Protein AF-A0A9Q8SNY8-F1 (afdb_monomer_lite)

Foldseek 3Di:
DEDDPVNVVVQPAEEEQDDQDLVSSLVVLQVCLVVVHQAYEYEHHAVDQDDLVRVLVSLQSSCVSNVHAYAYDDDCVRRVDDDDPVSVVVSVVRHYHYDDDDDDCCVQVVPLRVQLCCCVPPVVPVPSNVVSCVLVVVLVVQVVQDFDPDDDPPDDTHDDDPPVVNVVSCVVSVNDD

Structure (mmCIF, N/CA/C/O backbone):
data_AF-A0A9Q8SNY8-F1
#
_entry.id   AF-A0A9Q8SNY8-F1
#
loop_
_atom_site.group_PDB
_atom_site.id
_atom_site.type_symbol
_atom_site.label_atom_id
_atom_site.label_alt_id
_atom_site.label_comp_id
_atom_site.label_asym_id
_atom_site.label_entity_id
_ato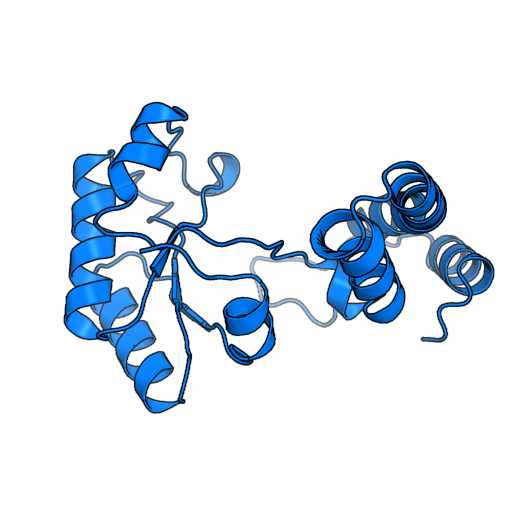m_site.label_seq_id
_atom_site.pdbx_PDB_ins_code
_atom_site.Cartn_x
_atom_site.Cartn_y
_atom_site.Cartn_z
_atom_site.occupancy
_atom_site.B_iso_or_equiv
_atom_site.auth_seq_id
_atom_site.auth_comp_id
_atom_site.auth_asym_id
_atom_site.auth_atom_id
_atom_site.pdbx_PDB_model_num
ATOM 1 N N . MET A 1 1 ? -8.733 -8.774 10.786 1.00 48.75 1 MET A N 1
ATOM 2 C CA . MET A 1 1 ? -9.474 -9.426 9.670 1.00 48.75 1 MET A CA 1
ATOM 3 C C . MET A 1 1 ? -8.522 -9.587 8.483 1.00 48.75 1 MET A C 1
ATOM 5 O O . MET A 1 1 ? -7.772 -8.652 8.219 1.00 48.75 1 MET A O 1
ATOM 9 N N . ALA A 1 2 ? -8.464 -10.754 7.830 1.00 55.25 2 ALA A N 1
ATOM 10 C C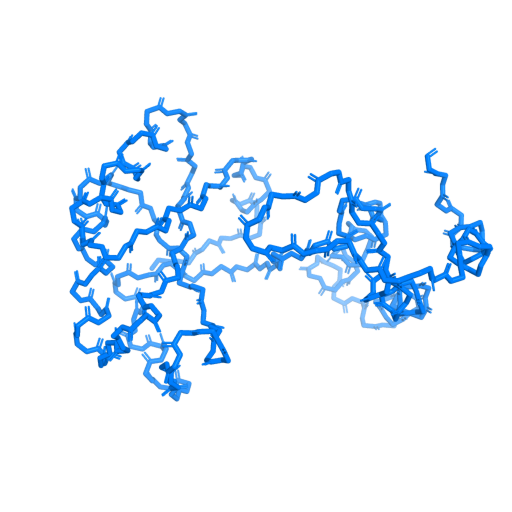A . ALA A 1 2 ? -7.523 -11.023 6.732 1.00 55.25 2 ALA A CA 1
ATOM 11 C C . ALA A 1 2 ? -8.284 -11.411 5.461 1.00 55.25 2 ALA A C 1
ATOM 13 O O . ALA A 1 2 ? -9.109 -12.317 5.511 1.00 55.25 2 ALA A O 1
ATOM 14 N N . TRP A 1 3 ? -7.993 -10.746 4.342 1.00 55.62 3 TRP A N 1
ATOM 15 C CA . TRP A 1 3 ? -8.599 -11.081 3.052 1.00 55.62 3 TRP A CA 1
ATOM 16 C C . TRP A 1 3 ? -7.950 -12.315 2.420 1.00 55.62 3 TRP A C 1
ATOM 18 O O . TRP A 1 3 ? -6.724 -12.492 2.432 1.00 55.62 3 TRP A O 1
ATOM 28 N N . SER A 1 4 ? -8.785 -13.172 1.848 1.00 55.25 4 SER A N 1
ATOM 29 C CA . SER A 1 4 ? -8.395 -14.259 0.962 1.00 55.25 4 SER A CA 1
ATOM 30 C C . SER A 1 4 ? -7.934 -13.718 -0.403 1.00 55.25 4 SER A C 1
ATOM 32 O O . SER A 1 4 ? -8.283 -12.600 -0.789 1.00 55.25 4 SER A O 1
ATOM 34 N N . PRO A 1 5 ? -7.148 -14.495 -1.171 1.00 50.59 5 PRO A N 1
ATOM 35 C CA . PRO A 1 5 ? -6.742 -14.102 -2.523 1.00 50.59 5 PRO A CA 1
ATOM 36 C C . PRO A 1 5 ? -7.918 -13.811 -3.473 1.00 50.59 5 PRO A C 1
ATOM 38 O O . PRO A 1 5 ? -7.786 -12.960 -4.347 1.00 50.59 5 PRO A O 1
ATOM 41 N N . ALA A 1 6 ? -9.065 -14.475 -3.286 1.00 48.22 6 ALA A N 1
ATOM 42 C CA . ALA A 1 6 ? -10.271 -14.253 -4.086 1.00 48.22 6 ALA A CA 1
ATOM 43 C C . ALA A 1 6 ? -10.940 -12.905 -3.757 1.00 48.22 6 ALA A C 1
ATOM 45 O O . ALA A 1 6 ? -11.230 -12.126 -4.659 1.00 48.22 6 ALA A O 1
ATOM 46 N N . GLU A 1 7 ? -11.068 -12.569 -2.469 1.00 51.91 7 GLU A N 1
ATOM 47 C CA . GLU A 1 7 ? -11.623 -11.280 -2.017 1.00 51.91 7 GLU A CA 1
ATOM 48 C C . GLU A 1 7 ? -10.762 -10.089 -2.475 1.00 51.91 7 GLU A C 1
ATOM 50 O O . GLU A 1 7 ? -11.271 -9.012 -2.783 1.00 51.91 7 GLU A O 1
ATOM 55 N N . VAL A 1 8 ? -9.444 -10.286 -2.589 1.00 53.38 8 VAL A N 1
ATOM 56 C CA . VAL A 1 8 ? -8.524 -9.275 -3.130 1.00 53.38 8 VAL A CA 1
ATOM 57 C C . VAL A 1 8 ? -8.816 -8.973 -4.603 1.00 53.38 8 VAL A C 1
ATOM 59 O O . VAL A 1 8 ? -8.735 -7.804 -4.983 1.00 53.38 8 VAL A O 1
ATOM 62 N N . LEU A 1 9 ? -9.170 -9.984 -5.403 1.00 42.91 9 LEU A N 1
ATOM 63 C CA . LEU A 1 9 ? -9.466 -9.850 -6.836 1.00 42.91 9 LEU A CA 1
ATOM 64 C C . LEU A 1 9 ? -10.844 -9.225 -7.104 1.00 42.91 9 LEU A C 1
ATOM 66 O O . LEU A 1 9 ? -10.992 -8.496 -8.081 1.00 42.91 9 LEU A O 1
ATOM 70 N N . GLU A 1 10 ? -11.826 -9.463 -6.232 1.00 38.81 10 GLU A N 1
ATOM 71 C CA . GLU A 1 10 ? -13.174 -8.878 -6.343 1.00 38.81 10 GLU A CA 1
ATOM 72 C C . GLU A 1 10 ? -13.241 -7.423 -5.833 1.00 38.81 10 GLU A C 1
ATOM 74 O O . GLU A 1 10 ? -14.083 -6.639 -6.273 1.00 38.81 10 GLU A O 1
ATOM 79 N N . SER A 1 11 ? -12.312 -7.015 -4.956 1.00 47.47 11 SER A N 1
ATOM 80 C CA . SER A 1 11 ? -12.212 -5.646 -4.422 1.00 47.47 11 SER A CA 1
ATOM 81 C C . SER A 1 11 ? -11.596 -4.654 -5.432 1.00 47.47 11 SER A C 1
ATOM 83 O O . SER A 1 11 ? -10.406 -4.341 -5.393 1.00 47.47 11 SER A O 1
ATOM 85 N N . SER A 1 12 ? -12.402 -4.144 -6.364 1.00 43.09 12 SER A N 1
ATOM 86 C CA . SER A 1 12 ? -11.912 -3.359 -7.513 1.00 43.09 12 SER A CA 1
ATOM 87 C C . SER A 1 12 ? -11.502 -1.911 -7.203 1.00 43.09 12 SER A C 1
ATOM 89 O O . SER A 1 12 ? -10.689 -1.347 -7.938 1.00 43.09 12 SER A O 1
ATOM 91 N N . LEU A 1 13 ? -12.004 -1.301 -6.119 1.00 47.66 13 LEU A N 1
ATOM 92 C CA . LEU A 1 13 ? -11.729 0.103 -5.790 1.00 47.66 13 LEU A CA 1
ATOM 93 C C . LEU A 1 13 ? -11.157 0.274 -4.376 1.00 47.66 13 LEU A C 1
ATOM 95 O O . LEU A 1 13 ? -11.805 -0.037 -3.376 1.00 47.66 13 LEU A O 1
ATOM 99 N N . ARG A 1 14 ? -9.942 0.829 -4.302 1.00 53.94 14 ARG A N 1
ATOM 100 C CA . ARG A 1 14 ? -9.280 1.261 -3.061 1.00 53.94 14 ARG A CA 1
ATOM 101 C C . ARG A 1 14 ? -8.900 2.728 -3.192 1.00 53.94 14 ARG A C 1
ATOM 103 O O . ARG A 1 14 ? -8.219 3.101 -4.147 1.00 53.94 14 ARG A O 1
ATOM 110 N N . SER A 1 15 ? -9.332 3.552 -2.243 1.00 48.00 15 SER A N 1
ATOM 111 C CA . SER A 1 15 ? -9.055 4.993 -2.252 1.00 48.00 15 SER A CA 1
ATOM 112 C C . SER A 1 15 ? -7.948 5.352 -1.263 1.00 48.00 15 SER A C 1
ATOM 114 O O . SER A 1 15 ? -7.832 4.732 -0.205 1.00 48.00 15 SER A O 1
ATOM 116 N N . ARG A 1 16 ? -7.129 6.358 -1.590 1.00 49.22 16 ARG A N 1
ATOM 117 C CA . ARG A 1 16 ? -6.179 6.953 -0.638 1.00 49.22 16 ARG A CA 1
ATOM 118 C C . ARG A 1 16 ? -6.843 8.126 0.064 1.00 49.22 16 ARG A C 1
ATOM 120 O O . ARG A 1 16 ? -7.232 9.087 -0.593 1.00 49.22 16 ARG A O 1
ATOM 127 N N . THR A 1 17 ? -6.909 8.059 1.387 1.00 61.44 17 THR A N 1
ATOM 128 C CA . THR A 1 17 ? -7.506 9.092 2.240 1.00 61.44 17 THR A CA 1
ATOM 129 C C . THR A 1 17 ? -6.422 9.628 3.166 1.00 61.44 17 THR A C 1
ATOM 131 O O . THR A 1 17 ? -6.204 9.108 4.258 1.00 61.44 17 THR A O 1
ATOM 134 N N . GLY A 1 18 ? -5.662 10.602 2.668 1.00 58.69 18 GLY A N 1
ATOM 135 C CA . GLY A 1 18 ? -4.614 11.275 3.428 1.00 58.69 18 GLY A CA 1
ATOM 136 C C . GLY A 1 18 ? -5.068 12.673 3.819 1.00 58.69 18 GLY A C 1
ATOM 137 O O . GLY A 1 18 ? -5.391 13.469 2.944 1.00 58.69 18 GLY A O 1
ATOM 138 N N . ASP A 1 19 ? -5.060 12.956 5.114 1.00 62.78 19 ASP A N 1
ATOM 139 C CA . ASP A 1 19 ? -5.243 14.282 5.698 1.00 62.78 19 ASP A CA 1
ATOM 140 C C . ASP A 1 19 ? -4.356 14.360 6.950 1.00 62.78 19 ASP A C 1
ATOM 142 O O . ASP A 1 19 ? -4.003 13.328 7.526 1.00 62.78 19 ASP A O 1
ATOM 146 N N . LEU A 1 20 ? -3.973 15.566 7.367 1.00 74.38 20 LEU A N 1
ATOM 147 C CA . LEU A 1 20 ? -3.199 15.763 8.597 1.00 74.38 20 LEU A CA 1
ATOM 148 C C . LEU A 1 20 ? -4.069 15.614 9.853 1.00 74.38 20 LEU A C 1
ATOM 150 O O . LEU A 1 2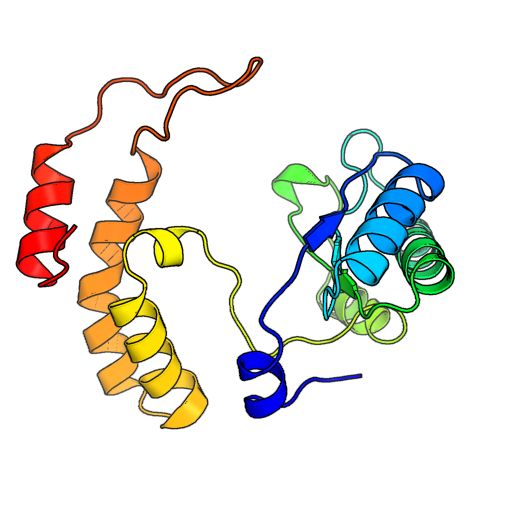0 ? -3.544 15.579 10.961 1.00 74.38 20 LEU A O 1
ATOM 154 N N . THR A 1 21 ? -5.391 15.530 9.695 1.00 78.00 21 THR A N 1
ATOM 155 C CA . THR A 1 21 ? -6.351 15.451 10.796 1.00 78.00 21 THR A CA 1
ATOM 156 C C . THR A 1 21 ? -7.214 14.194 10.707 1.00 78.00 21 THR A C 1
ATOM 158 O O . THR A 1 21 ? -7.621 13.788 9.617 1.00 78.00 21 THR A O 1
ATOM 161 N N . SER A 1 22 ? -7.569 13.598 11.857 1.00 80.56 22 SER A N 1
ATOM 162 C CA . SER A 1 22 ? -8.514 12.463 11.896 1.00 80.56 22 SER A CA 1
ATOM 163 C C . SER A 1 22 ? -9.844 12.816 11.229 1.00 80.56 22 SER A C 1
ATOM 165 O O . SER A 1 22 ? -10.437 11.988 10.545 1.00 80.56 22 SER A O 1
ATOM 167 N N . LYS A 1 23 ? -10.307 14.064 11.404 1.00 84.50 23 LYS A N 1
ATOM 168 C CA . LYS A 1 23 ? -11.573 14.545 10.844 1.00 84.50 23 LYS A CA 1
ATOM 169 C C . LYS A 1 23 ? -11.542 14.574 9.316 1.00 84.50 23 LYS A C 1
ATOM 171 O O . LYS A 1 23 ? -12.405 13.959 8.700 1.00 84.50 23 LYS A O 1
ATOM 176 N N . GLY A 1 24 ? -10.557 15.240 8.712 1.00 85.12 24 GLY A N 1
ATOM 177 C CA . GLY A 1 24 ? -10.458 15.321 7.252 1.00 85.12 24 GLY A CA 1
ATOM 178 C C . GLY A 1 24 ? -10.217 13.951 6.616 1.00 85.12 24 GLY A C 1
ATOM 179 O O . GLY A 1 24 ? -10.855 13.598 5.624 1.00 85.12 24 GLY A O 1
ATOM 180 N N . ALA A 1 25 ? -9.390 13.110 7.248 1.00 86.44 25 ALA A N 1
ATOM 181 C CA . ALA A 1 25 ? -9.170 11.741 6.787 1.00 86.44 25 ALA A CA 1
ATOM 182 C C . ALA A 1 25 ? -10.457 10.900 6.873 1.00 86.44 25 ALA A C 1
ATOM 184 O O . ALA A 1 25 ? -10.758 10.138 5.952 1.00 86.44 25 ALA A O 1
ATOM 185 N N . GLY A 1 26 ? -11.244 11.082 7.938 1.00 87.62 26 GLY A N 1
ATOM 186 C CA . GLY A 1 26 ? -12.560 10.471 8.107 1.00 87.62 26 GLY A CA 1
ATOM 187 C C . GLY A 1 26 ? -13.568 10.928 7.051 1.00 87.62 26 GLY A C 1
ATOM 188 O O . GLY A 1 26 ? -14.232 10.089 6.453 1.00 87.62 26 GLY A O 1
ATOM 189 N N . GLU A 1 27 ? -13.647 12.227 6.752 1.00 89.69 27 GLU A N 1
ATOM 190 C CA . GLU A 1 27 ? -14.524 12.776 5.703 1.00 89.69 27 GLU A CA 1
ATOM 191 C C . GLU A 1 27 ? -14.180 12.207 4.316 1.00 89.69 27 GLU A C 1
ATOM 193 O O . GLU A 1 27 ? -15.070 11.775 3.577 1.00 89.69 27 GLU A O 1
ATOM 198 N N . LEU A 1 28 ? -12.888 12.112 3.985 1.00 88.56 28 LEU A N 1
ATOM 199 C CA . LEU A 1 28 ? -12.422 11.468 2.752 1.00 88.56 28 LEU A CA 1
ATOM 200 C C . LEU A 1 28 ? -12.779 9.976 2.708 1.00 88.56 28 LEU A C 1
ATOM 202 O O . LEU A 1 28 ? -13.131 9.458 1.646 1.00 88.56 28 LEU A O 1
ATOM 206 N N . ALA A 1 29 ? -12.701 9.279 3.842 1.00 88.88 29 ALA A N 1
ATOM 207 C CA . ALA A 1 29 ? -13.057 7.866 3.938 1.00 88.88 29 ALA A CA 1
ATOM 208 C C . ALA A 1 29 ? -14.567 7.631 3.826 1.00 88.88 29 ALA A C 1
ATOM 210 O O . ALA A 1 29 ? -14.980 6.693 3.148 1.00 88.88 29 ALA A O 1
ATOM 211 N N . VAL A 1 30 ? -15.394 8.508 4.398 1.00 91.31 30 VAL A N 1
ATOM 212 C CA . VAL A 1 30 ? -16.852 8.500 4.200 1.00 91.31 30 VAL A CA 1
ATOM 213 C C . VAL A 1 30 ? -17.189 8.707 2.728 1.00 91.31 30 VAL A C 1
ATOM 215 O O . VAL A 1 30 ? -17.973 7.945 2.164 1.00 91.31 30 VAL A O 1
ATOM 218 N N . HIS A 1 31 ? -16.556 9.680 2.071 1.00 90.88 31 HIS A N 1
ATOM 219 C CA . HIS A 1 31 ? -16.741 9.890 0.637 1.00 90.88 31 HIS A CA 1
ATOM 220 C C . HIS A 1 31 ? -16.305 8.660 -0.179 1.00 90.88 31 HIS A C 1
ATOM 222 O O . HIS A 1 31 ? -16.991 8.253 -1.115 1.00 90.88 31 HIS A O 1
ATOM 228 N N . ALA A 1 32 ? -15.182 8.026 0.177 1.00 85.44 32 ALA A N 1
ATOM 229 C CA . ALA A 1 32 ? -14.737 6.793 -0.470 1.00 85.44 32 ALA A CA 1
ATOM 230 C C . ALA A 1 32 ? -15.756 5.651 -0.299 1.00 85.44 32 ALA A C 1
ATOM 232 O O . ALA A 1 32 ? -16.035 4.943 -1.266 1.00 85.44 32 ALA A O 1
ATOM 233 N N . ALA A 1 33 ? -16.346 5.506 0.890 1.00 88.19 33 ALA A N 1
ATOM 234 C CA . ALA A 1 33 ? -17.400 4.530 1.157 1.00 88.19 33 ALA A CA 1
ATOM 235 C C . ALA A 1 33 ? -18.643 4.788 0.296 1.00 88.19 33 ALA A C 1
ATOM 237 O O . ALA A 1 33 ? -19.153 3.871 -0.343 1.00 88.19 33 ALA A O 1
ATOM 238 N N . GLN A 1 34 ? -19.079 6.046 0.198 1.00 90.12 34 GLN A N 1
ATOM 239 C CA . GLN A 1 34 ? -20.197 6.455 -0.663 1.00 90.12 34 GLN A CA 1
ATOM 240 C C . GLN A 1 34 ? -19.928 6.181 -2.150 1.00 90.12 34 GLN A C 1
ATOM 242 O O . GLN A 1 34 ? -20.852 5.866 -2.895 1.00 90.12 34 GLN A O 1
ATOM 247 N N . ALA A 1 35 ? -18.665 6.254 -2.577 1.00 89.62 35 ALA A N 1
ATOM 248 C CA . ALA A 1 35 ? -18.234 5.909 -3.930 1.00 89.62 35 ALA A CA 1
ATOM 249 C C . ALA A 1 35 ? -18.070 4.391 -4.169 1.00 89.62 35 ALA A C 1
ATOM 251 O O . ALA A 1 35 ? -17.680 3.990 -5.265 1.00 89.62 35 ALA A O 1
ATOM 252 N N . GLY A 1 36 ? -18.343 3.545 -3.168 1.00 85.94 36 GLY A N 1
ATOM 253 C CA . GLY A 1 36 ? -18.253 2.087 -3.277 1.00 85.94 36 GLY A CA 1
ATOM 254 C C . GLY A 1 36 ? -16.844 1.518 -3.092 1.00 85.94 36 GLY A C 1
ATOM 255 O O . GLY A 1 36 ? -16.565 0.417 -3.565 1.00 85.94 36 GLY A O 1
ATOM 256 N N . ALA A 1 37 ? -15.932 2.245 -2.436 1.00 81.12 37 ALA A N 1
ATOM 257 C CA . ALA A 1 37 ? -14.614 1.706 -2.112 1.00 81.12 37 ALA A CA 1
ATOM 258 C C . ALA A 1 37 ? -14.733 0.496 -1.173 1.00 81.12 37 ALA A C 1
ATOM 260 O O . ALA A 1 37 ? -15.447 0.537 -0.177 1.00 81.12 37 ALA A O 1
ATOM 261 N N . ALA A 1 38 ? -13.979 -0.565 -1.461 1.00 83.06 38 ALA A N 1
ATOM 262 C CA . ALA A 1 38 ? -13.952 -1.776 -0.638 1.00 83.06 38 ALA A CA 1
ATOM 263 C C . ALA A 1 38 ? -13.047 -1.634 0.601 1.00 83.06 38 ALA A C 1
ATOM 265 O O . ALA A 1 38 ? -13.174 -2.385 1.564 1.00 83.06 38 ALA A O 1
ATOM 266 N N . ALA A 1 39 ? -12.100 -0.695 0.551 1.00 85.38 39 ALA A N 1
ATOM 267 C CA . ALA A 1 39 ? -11.198 -0.332 1.639 1.00 85.38 39 ALA A CA 1
ATOM 268 C C . ALA A 1 39 ? -10.557 1.035 1.367 1.00 85.38 39 ALA A C 1
ATOM 270 O O . ALA A 1 39 ? -10.519 1.513 0.224 1.00 85.38 39 ALA A O 1
ATOM 271 N N . VAL A 1 40 ? -9.973 1.624 2.409 1.00 85.81 40 VAL A N 1
ATOM 272 C CA . VAL A 1 40 ? -9.134 2.825 2.306 1.00 85.81 40 VAL A CA 1
ATOM 273 C C . VAL A 1 40 ? -7.681 2.510 2.638 1.00 85.81 40 VAL A C 1
ATOM 275 O O . VAL A 1 40 ? -7.384 1.690 3.504 1.00 85.81 40 VAL A O 1
ATOM 278 N N . ILE A 1 41 ? -6.758 3.160 1.933 1.00 88.19 41 ILE A N 1
ATOM 279 C CA . ILE A 1 41 ? -5.321 3.099 2.208 1.00 88.19 41 ILE A CA 1
ATOM 280 C C . ILE A 1 41 ? -4.933 4.381 2.938 1.00 88.19 41 ILE A C 1
ATOM 282 O O . ILE A 1 41 ? -5.125 5.479 2.407 1.00 88.19 41 ILE A O 1
ATOM 286 N N . VAL A 1 42 ? -4.359 4.230 4.130 1.00 86.69 42 VAL A N 1
ATOM 287 C CA . VAL A 1 42 ? -4.071 5.345 5.039 1.00 86.69 42 VAL A CA 1
ATOM 288 C C . VAL A 1 42 ? -2.576 5.410 5.329 1.00 86.69 42 VAL A C 1
ATOM 290 O O . VAL A 1 42 ? -1.980 4.438 5.793 1.00 86.69 42 VAL A O 1
ATOM 293 N N . ILE A 1 43 ? -1.978 6.571 5.060 1.00 85.06 43 ILE A N 1
ATOM 294 C CA . ILE A 1 43 ? -0.629 6.935 5.513 1.00 85.06 43 ILE A CA 1
ATOM 295 C C . ILE A 1 43 ? -0.814 7.781 6.782 1.00 85.06 43 ILE A C 1
ATOM 297 O O . ILE A 1 43 ? -1.656 8.681 6.759 1.00 85.06 43 ILE A O 1
ATOM 301 N N . PRO A 1 44 ? -0.081 7.516 7.878 1.00 78.88 44 PRO A N 1
ATOM 302 C CA . PRO A 1 44 ? -0.159 8.353 9.073 1.00 78.88 44 PRO A CA 1
ATOM 303 C C . PRO A 1 44 ? 0.372 9.773 8.791 1.00 78.88 44 PRO A C 1
ATOM 305 O O . PRO A 1 44 ? 1.171 9.948 7.863 1.00 78.88 44 PRO A O 1
ATOM 308 N N . PRO A 1 45 ? -0.041 10.789 9.571 1.00 79.88 45 PRO A N 1
ATOM 309 C CA . PRO A 1 45 ? 0.451 12.155 9.411 1.00 79.88 45 PRO A CA 1
ATOM 310 C C . PRO A 1 45 ? 1.984 12.232 9.407 1.00 79.88 45 PRO A C 1
ATOM 312 O O . PRO A 1 45 ? 2.658 11.521 10.150 1.00 79.88 45 PRO A O 1
ATOM 315 N N . TYR A 1 46 ? 2.525 13.071 8.519 1.00 74.12 46 TYR A N 1
ATOM 316 C CA . TYR A 1 46 ? 3.963 13.135 8.226 1.00 74.12 46 TYR A CA 1
ATOM 317 C C . TYR A 1 46 ? 4.648 14.417 8.711 1.00 74.12 46 TYR A C 1
ATOM 319 O O . TYR A 1 46 ? 5.872 14.455 8.798 1.00 74.12 46 TYR A O 1
ATOM 327 N N . TYR A 1 47 ? 3.887 15.484 8.980 1.00 72.19 47 TYR A N 1
ATOM 328 C CA . TYR A 1 47 ? 4.456 16.749 9.458 1.00 72.19 47 TYR A CA 1
ATOM 329 C C . TYR A 1 47 ? 4.760 16.687 10.959 1.00 72.19 47 TYR A C 1
ATOM 331 O O . TYR A 1 47 ? 5.829 17.095 11.401 1.00 72.19 47 TYR A O 1
ATOM 339 N N . GLU A 1 48 ? 3.838 16.098 11.718 1.00 75.31 48 GLU A N 1
ATOM 340 C CA . GLU A 1 48 ? 4.015 15.734 13.119 1.00 75.31 48 GLU A CA 1
ATOM 341 C C . GLU A 1 48 ? 3.919 14.215 13.202 1.00 75.31 48 GLU A C 1
ATOM 343 O O . GLU A 1 48 ? 2.846 13.636 13.030 1.00 75.31 48 GLU A O 1
ATOM 348 N N . ALA A 1 49 ? 5.069 13.560 13.367 1.00 77.44 49 ALA A N 1
ATOM 349 C CA . ALA A 1 49 ? 5.124 12.108 13.388 1.00 77.44 49 ALA A CA 1
ATOM 350 C C . ALA A 1 49 ? 4.389 11.585 14.626 1.00 77.44 49 ALA A C 1
ATOM 352 O O . ALA A 1 49 ? 4.822 11.803 15.758 1.00 77.44 49 ALA A O 1
ATOM 353 N N . HIS A 1 50 ? 3.289 10.874 14.393 1.00 84.69 50 HIS A N 1
ATOM 354 C CA . HIS A 1 50 ? 2.554 10.192 15.449 1.00 84.69 50 HIS A CA 1
ATOM 355 C C . HIS A 1 50 ? 3.411 9.105 16.102 1.00 84.69 50 HIS A C 1
ATOM 357 O O . HIS A 1 50 ? 4.216 8.443 15.442 1.00 84.69 50 HIS A O 1
ATOM 363 N N . ASN A 1 51 ? 3.164 8.835 17.380 1.00 89.50 51 ASN A N 1
ATOM 364 C CA . ASN A 1 51 ? 3.571 7.584 18.011 1.00 89.50 51 ASN A CA 1
ATOM 365 C C . ASN A 1 51 ? 2.607 6.430 17.646 1.00 89.50 51 ASN A C 1
ATOM 367 O O . ASN A 1 51 ? 1.647 6.594 16.885 1.00 89.50 51 ASN A O 1
ATOM 371 N N . LEU A 1 52 ? 2.872 5.223 18.160 1.00 90.31 52 LEU A N 1
ATOM 372 C CA . LEU A 1 52 ? 2.061 4.035 17.865 1.00 90.31 52 LEU A CA 1
ATOM 373 C C . LEU A 1 52 ? 0.599 4.182 18.314 1.00 90.31 52 LEU A C 1
ATOM 375 O O . LEU A 1 52 ? -0.303 3.826 17.558 1.00 90.31 52 LEU A O 1
ATOM 379 N N . GLU A 1 53 ? 0.360 4.714 19.511 1.00 91.75 53 GLU A N 1
ATOM 380 C CA . GLU A 1 53 ? -0.987 4.859 20.074 1.00 91.75 53 GLU A CA 1
ATOM 381 C C . GLU A 1 53 ? -1.788 5.939 19.343 1.00 91.75 53 GLU A C 1
ATOM 383 O O . GLU A 1 53 ? -2.957 5.742 19.011 1.00 91.75 53 GLU A O 1
ATOM 388 N N . GLU A 1 54 ? -1.143 7.052 18.998 1.00 91.44 54 GLU A N 1
ATOM 389 C CA . GLU A 1 54 ? -1.734 8.102 18.162 1.00 91.44 54 GLU A CA 1
ATOM 390 C C . GLU A 1 54 ? -2.062 7.584 16.761 1.00 91.44 54 GLU A C 1
ATOM 392 O O . GLU A 1 54 ? -3.124 7.880 16.216 1.00 91.44 54 GLU A O 1
ATOM 397 N N . THR A 1 55 ? -1.183 6.762 16.183 1.00 90.75 55 THR A N 1
ATOM 398 C CA . THR A 1 55 ? -1.438 6.093 14.902 1.00 90.75 55 THR A CA 1
ATOM 399 C C . THR A 1 55 ? -2.628 5.150 15.014 1.00 90.75 55 THR A C 1
ATOM 401 O O . THR A 1 55 ? -3.535 5.220 14.191 1.00 90.75 55 THR A O 1
ATOM 404 N N . ARG A 1 56 ? -2.679 4.304 16.048 1.00 92.94 56 ARG A N 1
ATOM 405 C CA . ARG A 1 56 ? -3.809 3.398 16.295 1.00 92.94 56 ARG A CA 1
ATOM 406 C C . ARG A 1 56 ? -5.121 4.168 16.405 1.00 92.94 56 ARG A C 1
ATOM 408 O O . ARG A 1 56 ? -6.085 3.820 15.730 1.00 92.94 56 ARG A O 1
ATOM 415 N N . LYS A 1 57 ? -5.146 5.230 17.214 1.00 92.44 57 LYS A N 1
ATOM 416 C CA . LYS A 1 57 ? -6.325 6.081 17.398 1.00 92.44 57 LYS A CA 1
ATOM 417 C C . LYS A 1 57 ? -6.763 6.727 16.086 1.00 92.44 57 LYS A C 1
ATOM 419 O O . LYS A 1 57 ? -7.940 6.676 15.753 1.00 92.44 57 LYS A O 1
ATOM 424 N N . PHE A 1 58 ? -5.819 7.268 15.322 1.00 91.44 58 PHE A N 1
ATOM 425 C CA . PHE A 1 58 ? -6.087 7.866 14.017 1.00 91.44 58 PHE A CA 1
ATOM 426 C C . PHE A 1 58 ? -6.736 6.870 13.045 1.00 91.44 58 PHE A C 1
ATOM 428 O O . PHE A 1 58 ? -7.744 7.187 12.416 1.00 91.44 58 PHE A O 1
ATOM 435 N N . LEU A 1 59 ? -6.211 5.642 12.961 1.00 92.00 59 LEU A N 1
ATOM 436 C CA . LEU A 1 59 ? -6.808 4.584 12.140 1.00 92.00 59 LEU A CA 1
ATOM 437 C C . LEU A 1 59 ? -8.209 4.216 12.656 1.00 92.00 59 LEU A C 1
ATOM 439 O O . LEU A 1 59 ? -9.147 4.125 11.869 1.00 92.00 59 LEU A O 1
ATOM 443 N N . GLN A 1 60 ? -8.382 4.074 13.971 1.00 93.19 60 GLN A N 1
ATOM 444 C CA . GLN A 1 60 ? -9.681 3.761 14.567 1.00 93.19 60 GLN A CA 1
ATOM 445 C C . GLN A 1 60 ? -10.738 4.832 14.264 1.00 93.19 60 GLN A C 1
ATOM 447 O O . GLN A 1 60 ? -11.873 4.487 13.936 1.00 93.19 60 GLN A O 1
ATOM 452 N N . ASP A 1 61 ? -10.382 6.115 14.340 1.00 92.94 61 ASP A N 1
ATOM 453 C CA . ASP A 1 61 ? -11.294 7.225 14.047 1.00 92.94 61 ASP A CA 1
ATOM 454 C C . ASP A 1 61 ? -11.778 7.170 12.583 1.00 92.94 61 ASP A C 1
ATOM 456 O O . ASP A 1 61 ? -12.973 7.307 12.316 1.00 92.94 61 ASP A O 1
ATOM 460 N N . ILE A 1 62 ? -10.875 6.893 11.634 1.00 91.00 62 ILE A N 1
ATOM 461 C CA . ILE A 1 62 ? -11.201 6.748 10.202 1.00 91.00 62 IL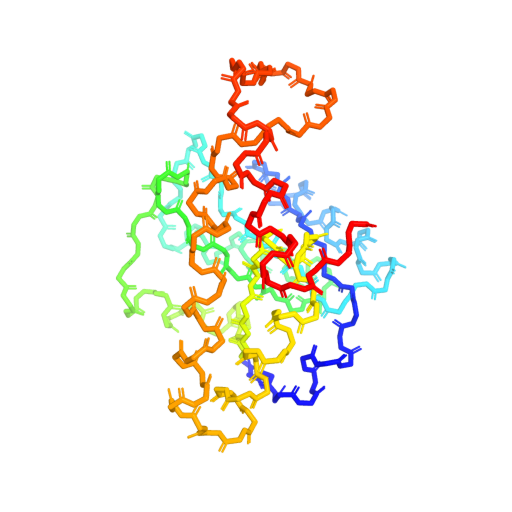E A CA 1
ATOM 462 C C . ILE A 1 62 ? -12.099 5.529 9.958 1.00 91.00 62 ILE A C 1
ATOM 464 O O . ILE A 1 62 ? -13.065 5.602 9.187 1.00 91.00 62 ILE A O 1
ATOM 468 N N . HIS A 1 63 ? -11.791 4.407 10.613 1.00 90.62 63 HIS A N 1
ATOM 469 C CA . HIS A 1 63 ? -12.578 3.184 10.504 1.00 90.62 63 HIS A CA 1
ATOM 470 C C . HIS A 1 63 ? -13.996 3.413 11.031 1.00 90.62 63 HIS A C 1
ATOM 472 O O . HIS A 1 63 ? -14.963 3.103 10.343 1.00 90.62 63 HIS A O 1
ATOM 478 N N . ASN A 1 64 ? -14.122 4.038 12.203 1.00 93.69 64 ASN A N 1
ATOM 479 C CA . ASN A 1 64 ? -15.411 4.347 12.821 1.00 93.69 64 ASN A CA 1
ATOM 480 C C . ASN A 1 64 ? -16.250 5.309 11.976 1.00 93.69 64 ASN A C 1
ATOM 482 O O . ASN A 1 64 ? -17.468 5.168 11.925 1.00 93.69 64 ASN A O 1
ATOM 486 N N . ALA A 1 65 ? -15.615 6.282 11.317 1.00 93.12 65 ALA A N 1
ATOM 487 C CA . ALA A 1 65 ? -16.318 7.239 10.470 1.00 93.12 65 ALA A CA 1
ATOM 488 C C . ALA A 1 65 ? -16.868 6.596 9.187 1.00 93.12 65 ALA A C 1
ATOM 490 O O . ALA A 1 65 ? -17.994 6.882 8.790 1.00 93.12 65 ALA A O 1
ATOM 491 N N . SER A 1 66 ? -16.077 5.744 8.530 1.00 92.12 66 SER A N 1
ATOM 492 C CA . SER A 1 66 ? -16.394 5.220 7.192 1.00 92.12 66 SER A CA 1
ATOM 493 C C . SER A 1 66 ? -17.013 3.822 7.179 1.00 92.12 66 SER A C 1
ATOM 495 O O . SER A 1 66 ? -17.634 3.443 6.189 1.00 92.12 66 SER A O 1
ATOM 497 N N . GLY A 1 67 ? -16.798 3.030 8.232 1.00 90.00 67 GLY A N 1
ATOM 498 C CA . GLY A 1 67 ? -17.093 1.596 8.263 1.00 90.00 67 GLY A CA 1
ATOM 499 C C . GLY A 1 67 ? -16.186 0.750 7.360 1.00 90.00 67 GLY A C 1
ATOM 500 O O . GLY A 1 67 ? -16.367 -0.465 7.284 1.00 90.00 67 GLY A O 1
ATOM 501 N N . LEU A 1 68 ? -15.211 1.355 6.669 1.00 87.12 68 LEU A N 1
ATOM 502 C CA . LEU A 1 68 ? -14.361 0.651 5.714 1.00 87.12 68 LEU A CA 1
ATOM 503 C C . LEU A 1 68 ? -13.153 -0.012 6.389 1.00 87.12 68 LEU A C 1
ATOM 505 O O . LEU A 1 68 ? -12.558 0.561 7.309 1.00 87.12 68 LEU A O 1
ATOM 509 N N . PRO A 1 69 ? -12.718 -1.187 5.900 1.00 89.00 69 PRO A N 1
ATOM 510 C CA . PRO A 1 69 ? -11.421 -1.748 6.248 1.00 89.00 69 PRO A CA 1
ATOM 511 C C . PRO A 1 69 ? -10.281 -0.787 5.893 1.00 89.00 69 PRO A C 1
ATOM 513 O O . PRO A 1 69 ? -10.286 -0.153 4.832 1.00 89.00 69 PRO A O 1
ATOM 516 N N . ILE A 1 70 ? -9.273 -0.723 6.763 1.00 87.69 70 ILE A N 1
ATOM 517 C CA . ILE A 1 70 ? -8.101 0.135 6.576 1.00 87.69 70 ILE A CA 1
ATOM 518 C C . ILE A 1 70 ? -6.888 -0.689 6.178 1.00 87.69 70 ILE A C 1
ATOM 520 O O . ILE A 1 70 ? -6.537 -1.655 6.844 1.00 87.69 70 ILE A O 1
ATOM 524 N N . ILE A 1 71 ? -6.186 -0.257 5.138 1.00 89.19 71 ILE A N 1
ATOM 525 C CA . ILE A 1 71 ? -4.864 -0.758 4.771 1.00 89.19 71 ILE A CA 1
ATOM 526 C C . ILE A 1 71 ? -3.840 0.264 5.263 1.00 89.19 71 ILE A C 1
ATOM 528 O O . ILE A 1 71 ? -3.720 1.355 4.698 1.00 89.19 71 ILE A O 1
ATOM 532 N N . TYR A 1 72 ? -3.102 -0.082 6.318 1.00 88.75 72 TYR A N 1
ATOM 533 C CA . TYR A 1 72 ? -2.045 0.776 6.850 1.00 88.75 72 TYR A CA 1
ATOM 534 C C . TYR A 1 72 ? -0.851 0.823 5.890 1.00 88.75 72 TYR A C 1
ATOM 536 O O . TYR A 1 72 ? -0.260 -0.210 5.564 1.00 88.75 72 TYR A O 1
ATOM 544 N N . TYR A 1 73 ? -0.480 2.023 5.444 1.00 87.25 73 TYR A N 1
ATOM 545 C CA . TYR A 1 73 ? 0.637 2.226 4.530 1.00 87.25 73 TYR A CA 1
ATOM 546 C C . TYR A 1 73 ? 1.878 2.724 5.283 1.00 87.25 73 TYR A C 1
ATOM 548 O O . TYR A 1 73 ? 2.084 3.920 5.481 1.00 87.25 73 TYR A O 1
ATOM 556 N N . ASN A 1 74 ? 2.718 1.770 5.689 1.00 86.12 74 ASN A N 1
ATOM 557 C CA . ASN A 1 74 ? 3.965 2.023 6.409 1.00 86.12 74 ASN A CA 1
ATOM 558 C C . ASN A 1 74 ? 5.080 2.530 5.471 1.00 86.12 74 ASN A C 1
ATOM 560 O O . ASN A 1 74 ? 5.655 1.739 4.719 1.00 86.12 74 ASN A O 1
ATOM 564 N N . ILE A 1 75 ? 5.411 3.826 5.523 1.00 85.62 75 ILE A N 1
ATOM 565 C CA . ILE A 1 75 ? 6.520 4.429 4.757 1.00 85.62 75 ILE A CA 1
ATOM 566 C C . ILE A 1 75 ? 7.343 5.364 5.661 1.00 85.62 75 ILE A C 1
ATOM 568 O O . ILE A 1 75 ? 7.172 6.583 5.590 1.00 85.62 75 ILE A O 1
ATOM 572 N N . PRO A 1 76 ? 8.281 4.840 6.470 1.00 85.06 76 PRO A N 1
ATOM 573 C CA . PRO A 1 76 ? 9.010 5.641 7.458 1.00 85.06 76 PRO A CA 1
ATOM 574 C C . PRO A 1 76 ? 9.757 6.849 6.877 1.00 85.06 76 PRO A C 1
ATOM 576 O O . PRO A 1 76 ? 9.849 7.886 7.526 1.00 85.06 76 PRO A O 1
ATOM 579 N N . SER A 1 77 ? 10.243 6.755 5.633 1.00 82.19 77 SER A N 1
ATOM 580 C CA . SER A 1 77 ? 10.928 7.861 4.948 1.00 82.19 77 SER A CA 1
ATOM 581 C C . SER A 1 77 ? 10.025 9.059 4.640 1.00 82.19 77 SER A C 1
ATOM 583 O O . SER A 1 77 ? 10.536 10.128 4.325 1.00 82.19 77 SER A O 1
ATOM 585 N N . ILE A 1 78 ? 8.703 8.872 4.684 1.00 80.62 78 ILE A N 1
ATOM 586 C CA . ILE A 1 78 ? 7.706 9.928 4.497 1.00 80.62 78 ILE A CA 1
ATOM 587 C C . ILE A 1 78 ? 7.028 10.247 5.825 1.00 80.62 78 ILE A C 1
ATOM 589 O O . ILE A 1 78 ? 6.943 11.412 6.179 1.00 80.62 78 ILE A O 1
ATOM 593 N N . SER A 1 79 ? 6.566 9.239 6.569 1.00 79.44 79 SER A N 1
ATOM 594 C CA . SER A 1 79 ? 5.797 9.445 7.800 1.00 79.44 79 SER A CA 1
ATOM 595 C C . SER A 1 79 ? 6.637 9.817 9.021 1.00 79.44 79 SER A C 1
ATOM 597 O O . SER A 1 79 ? 6.072 10.186 10.042 1.00 79.44 79 SER A O 1
ATOM 599 N N . GLY A 1 80 ? 7.960 9.625 8.991 1.00 81.69 80 GLY A N 1
ATOM 600 C CA . GLY A 1 80 ? 8.836 9.799 10.159 1.00 81.69 80 GLY A CA 1
ATOM 601 C C . GLY A 1 80 ? 8.651 8.740 11.259 1.00 81.69 80 GLY A C 1
ATOM 602 O O . GLY A 1 80 ? 9.500 8.602 12.136 1.00 81.69 80 GLY A O 1
ATOM 603 N N . LEU A 1 81 ? 7.582 7.943 11.194 1.00 83.31 81 LEU A N 1
ATOM 604 C CA . LEU A 1 81 ? 7.289 6.855 12.119 1.00 83.31 81 LEU A CA 1
ATOM 605 C C . LEU A 1 81 ? 7.931 5.544 11.653 1.00 83.31 81 LEU A C 1
ATOM 607 O O . LEU A 1 81 ? 7.549 4.979 10.628 1.00 83.31 81 LEU A O 1
ATOM 611 N N . THR A 1 82 ? 8.874 5.034 12.445 1.00 86.69 82 THR A N 1
ATOM 612 C CA . THR A 1 82 ? 9.461 3.702 12.254 1.00 86.69 82 THR A CA 1
ATOM 613 C C . THR A 1 82 ? 8.829 2.718 13.233 1.00 86.69 82 THR A C 1
ATOM 615 O O . THR A 1 82 ? 9.021 2.829 14.442 1.00 86.69 82 THR A O 1
ATOM 618 N N . LEU A 1 83 ? 8.086 1.739 12.716 1.00 86.50 83 LEU A N 1
ATOM 619 C CA . LEU A 1 83 ? 7.475 0.677 13.518 1.00 86.50 83 LEU A CA 1
ATOM 620 C C . LEU A 1 83 ? 8.243 -0.639 13.371 1.00 86.50 83 LEU A C 1
ATOM 622 O O . LEU A 1 83 ? 8.635 -1.022 12.269 1.00 86.50 83 LEU A O 1
ATOM 626 N N . SER A 1 84 ? 8.415 -1.356 14.484 1.00 89.75 84 SER A N 1
ATOM 627 C CA . SER A 1 84 ? 8.871 -2.748 14.466 1.00 89.75 84 SER A CA 1
ATOM 628 C C . SER A 1 84 ? 7.806 -3.664 13.851 1.00 89.75 84 SER A C 1
ATOM 630 O O . SER A 1 84 ? 6.626 -3.311 13.784 1.00 89.75 84 SER A O 1
ATOM 632 N N . ALA A 1 85 ? 8.194 -4.878 13.451 1.00 87.38 85 ALA A N 1
ATOM 633 C CA . ALA A 1 85 ? 7.242 -5.878 12.966 1.00 87.38 85 ALA A CA 1
ATOM 634 C C . ALA A 1 85 ? 6.145 -6.180 14.006 1.00 87.38 85 ALA A C 1
ATOM 636 O O . ALA A 1 85 ? 4.975 -6.298 13.649 1.00 87.38 85 ALA A O 1
ATOM 637 N N . GLN A 1 86 ? 6.504 -6.233 15.293 1.00 89.69 86 GLN A N 1
ATOM 638 C CA . GLN A 1 86 ? 5.567 -6.411 16.405 1.00 89.69 86 GLN A CA 1
ATOM 639 C C . GLN A 1 86 ? 4.582 -5.244 16.518 1.00 89.69 86 GLN A C 1
ATOM 641 O O . GLN A 1 86 ? 3.390 -5.478 16.696 1.00 89.69 86 GLN A O 1
ATOM 646 N N . ASN A 1 87 ? 5.050 -4.003 16.363 1.00 90.31 87 ASN A N 1
ATOM 647 C CA . ASN A 1 87 ? 4.180 -2.827 16.399 1.00 90.31 87 ASN A CA 1
ATOM 648 C C . ASN A 1 87 ? 3.220 -2.791 15.205 1.00 90.31 87 ASN A C 1
ATOM 650 O O . ASN A 1 87 ? 2.069 -2.411 15.357 1.00 90.31 87 ASN A O 1
ATOM 654 N N . ILE A 1 88 ? 3.662 -3.212 14.019 1.00 88.00 88 ILE A N 1
ATOM 655 C CA . ILE A 1 88 ? 2.775 -3.321 12.852 1.00 88.00 88 ILE A CA 1
ATOM 656 C C . ILE A 1 88 ? 1.740 -4.427 13.078 1.00 88.00 88 ILE A C 1
ATOM 658 O O . ILE A 1 88 ? 0.557 -4.229 12.816 1.00 88.00 88 ILE A O 1
ATOM 662 N N . ALA A 1 89 ? 2.163 -5.580 13.599 1.00 87.69 89 ALA A N 1
ATOM 663 C CA . ALA A 1 89 ? 1.261 -6.687 13.904 1.00 87.69 89 ALA A CA 1
ATOM 664 C C . ALA A 1 89 ? 0.215 -6.307 14.965 1.00 87.69 89 ALA A C 1
ATOM 666 O O . ALA A 1 89 ? -0.936 -6.739 14.875 1.00 87.69 89 ALA A O 1
ATOM 667 N N . SER A 1 90 ? 0.582 -5.466 15.937 1.00 90.00 90 SER A N 1
ATOM 668 C CA . SER A 1 90 ? -0.348 -5.000 16.966 1.00 90.00 90 SER A CA 1
ATOM 669 C C . SER A 1 90 ? -1.421 -4.052 16.430 1.00 90.00 90 SER A C 1
ATOM 671 O O . SER A 1 90 ? -2.392 -3.831 17.141 1.00 90.00 90 SER A O 1
ATOM 673 N N . LEU A 1 91 ? -1.295 -3.515 15.210 1.00 89.12 91 LEU A N 1
ATOM 674 C CA . LEU A 1 91 ? -2.337 -2.715 14.550 1.00 89.12 91 LEU A CA 1
ATOM 675 C C . LEU A 1 91 ? -3.412 -3.572 13.853 1.00 89.12 91 LEU A C 1
ATOM 677 O O . LEU A 1 91 ? -4.301 -3.025 13.211 1.00 89.12 91 LEU A O 1
ATOM 681 N N . SER A 1 92 ? -3.339 -4.905 13.921 1.00 87.12 92 SER A N 1
ATOM 682 C CA . SER A 1 92 ? -4.245 -5.819 13.195 1.00 87.12 92 SER A CA 1
ATOM 683 C C . SER A 1 92 ? -5.709 -5.826 13.670 1.00 87.12 92 SER A C 1
ATOM 685 O O . SER A 1 92 ? -6.586 -6.363 12.983 1.00 87.12 92 SER A O 1
ATOM 687 N N . ASP A 1 93 ? -5.974 -5.236 14.832 1.00 83.75 93 ASP A N 1
ATOM 688 C CA . ASP A 1 93 ? -7.293 -4.918 15.386 1.00 83.75 93 ASP A CA 1
ATOM 689 C C . ASP A 1 93 ? -7.956 -3.722 14.681 1.00 83.75 93 ASP A C 1
ATOM 691 O O . ASP A 1 93 ? -9.176 -3.711 14.537 1.00 83.75 93 ASP A O 1
ATOM 695 N N . VAL A 1 94 ? -7.164 -2.760 14.192 1.00 83.81 94 VAL A N 1
ATOM 696 C CA . VAL A 1 94 ? -7.648 -1.522 13.545 1.00 83.81 94 VAL A CA 1
ATOM 697 C C . VAL A 1 94 ? -7.302 -1.416 12.056 1.00 83.81 94 VAL A C 1
ATOM 699 O O . VAL A 1 94 ? -7.865 -0.589 11.340 1.00 83.81 94 VAL A O 1
ATOM 702 N N . ALA A 1 95 ? -6.393 -2.256 11.561 1.00 82.00 95 ALA A N 1
ATOM 703 C CA . ALA A 1 95 ? -5.973 -2.321 10.168 1.00 82.00 95 ALA A CA 1
ATOM 704 C C . ALA A 1 95 ? -6.071 -3.754 9.625 1.00 82.00 95 ALA A C 1
ATOM 706 O O . ALA A 1 95 ? -5.670 -4.737 10.251 1.00 82.00 95 ALA A O 1
ATOM 707 N N . ALA A 1 96 ? -6.595 -3.876 8.412 1.00 78.38 96 ALA A N 1
ATOM 708 C CA . ALA A 1 96 ? -6.721 -5.127 7.694 1.00 78.38 96 ALA A CA 1
ATOM 709 C C . ALA A 1 96 ? -5.359 -5.619 7.192 1.00 78.38 96 ALA A C 1
ATOM 711 O O . ALA A 1 96 ? -4.547 -4.874 6.639 1.00 78.38 96 ALA A O 1
ATOM 712 N N . SER A 1 97 ? -5.144 -6.927 7.320 1.00 72.19 97 SER A N 1
ATOM 713 C CA . SER A 1 97 ? -4.044 -7.599 6.631 1.00 72.19 97 SER A CA 1
ATOM 714 C C . SER A 1 97 ? -4.423 -7.812 5.171 1.00 72.19 97 SER A C 1
ATOM 716 O O . SER A 1 97 ? -5.503 -8.329 4.878 1.00 72.19 97 SER A O 1
ATOM 718 N N . THR A 1 98 ? -3.526 -7.453 4.253 1.00 66.31 98 THR A N 1
ATOM 719 C CA . THR A 1 98 ? -3.754 -7.640 2.816 1.00 66.31 98 THR A CA 1
ATOM 720 C C . THR A 1 98 ? -2.770 -8.642 2.237 1.00 66.31 98 THR A C 1
ATOM 722 O O . THR A 1 98 ? -1.567 -8.575 2.481 1.00 66.31 98 THR A O 1
ATOM 725 N N . LYS A 1 99 ? -3.292 -9.588 1.455 1.00 66.81 99 LYS A N 1
ATOM 726 C CA . LYS A 1 99 ? -2.487 -10.460 0.601 1.00 66.81 99 LYS A CA 1
ATOM 727 C C . LYS A 1 99 ? -2.383 -9.778 -0.757 1.00 66.81 99 LYS A C 1
ATOM 729 O O . LYS A 1 99 ? -3.325 -9.822 -1.537 1.00 66.81 99 LYS A O 1
ATOM 734 N N . GLY A 1 100 ? -1.297 -9.060 -1.016 1.00 71.06 100 GLY A N 1
ATOM 735 C CA . GLY A 1 100 ? -1.184 -8.295 -2.255 1.00 71.06 100 GLY A CA 1
ATOM 736 C C . GLY A 1 100 ? -0.002 -7.344 -2.291 1.00 71.06 100 GLY A C 1
ATOM 737 O O . GLY A 1 100 ? 0.754 -7.214 -1.332 1.00 71.06 100 GLY A O 1
ATOM 738 N N . SER A 1 101 ? 0.133 -6.653 -3.417 1.00 73.12 101 SER A N 1
ATOM 739 C CA . SER A 1 101 ? 1.094 -5.571 -3.596 1.00 73.12 101 SER A CA 1
ATOM 740 C C . SER A 1 101 ? 0.382 -4.362 -4.194 1.00 73.12 101 SER A C 1
ATOM 742 O O . SER A 1 101 ? -0.356 -4.495 -5.167 1.00 73.12 101 SER A O 1
ATOM 744 N N . ILE A 1 102 ? 0.600 -3.184 -3.609 1.00 77.94 102 ILE A N 1
ATOM 745 C CA . ILE A 1 102 ? 0.217 -1.905 -4.211 1.00 77.94 102 ILE A CA 1
ATOM 746 C C . ILE A 1 102 ? 1.483 -1.341 -4.833 1.00 77.94 102 ILE A C 1
ATOM 748 O O . ILE A 1 102 ? 2.428 -0.993 -4.123 1.00 77.94 102 ILE A O 1
ATOM 752 N N . TRP A 1 103 ? 1.522 -1.284 -6.159 1.00 80.88 103 TRP A N 1
ATOM 753 C CA . TRP A 1 103 ? 2.759 -0.996 -6.863 1.00 80.88 103 TRP A CA 1
ATOM 754 C C . TRP A 1 103 ? 2.541 -0.095 -8.073 1.00 80.88 103 TRP A C 1
ATOM 756 O O . TRP A 1 103 ? 1.666 -0.348 -8.887 1.00 80.88 103 TRP A O 1
ATOM 766 N N . GLY A 1 104 ? 3.347 0.961 -8.210 1.00 80.31 104 GLY A N 1
ATOM 767 C CA . GLY A 1 104 ? 3.171 1.957 -9.271 1.00 80.31 104 GLY A CA 1
ATOM 768 C C . GLY A 1 104 ? 3.388 1.416 -10.687 1.00 80.31 104 GLY A C 1
ATOM 769 O O . GLY A 1 104 ? 2.676 1.827 -11.603 1.00 80.31 104 GLY A O 1
ATOM 770 N N . ALA A 1 105 ? 4.312 0.464 -10.870 1.00 82.31 105 ALA A N 1
ATOM 771 C CA . ALA A 1 105 ? 4.657 -0.053 -12.196 1.00 82.31 105 ALA A CA 1
ATOM 772 C C . ALA A 1 105 ? 3.505 -0.813 -12.873 1.00 82.31 105 ALA A C 1
ATOM 774 O O . ALA A 1 105 ? 3.499 -0.930 -14.094 1.00 82.31 105 ALA A O 1
ATOM 775 N N . VAL A 1 106 ? 2.492 -1.267 -12.121 1.00 84.00 106 VAL A N 1
ATOM 776 C CA . VAL A 1 106 ? 1.310 -1.947 -12.683 1.00 84.00 106 VAL A CA 1
ATOM 777 C C . VAL A 1 106 ? 0.551 -1.078 -13.691 1.00 84.00 106 VAL A C 1
ATOM 779 O O . VAL A 1 106 ? -0.111 -1.620 -14.565 1.00 84.00 106 VAL A O 1
ATOM 782 N N . ASN A 1 107 ? 0.679 0.254 -13.613 1.00 82.12 107 ASN A N 1
ATOM 783 C CA . ASN A 1 107 ? 0.091 1.177 -14.592 1.00 82.12 107 ASN A CA 1
ATOM 784 C C . ASN A 1 107 ? 0.747 1.073 -15.978 1.00 82.12 107 ASN A C 1
ATOM 786 O O . ASN A 1 107 ? 0.147 1.470 -16.968 1.00 82.12 107 ASN A O 1
ATOM 790 N N . ILE A 1 108 ? 1.978 0.566 -16.039 1.00 81.88 108 ILE A N 1
ATOM 791 C CA . ILE A 1 108 ? 2.791 0.474 -17.256 1.00 81.88 108 ILE A CA 1
ATOM 792 C C . ILE A 1 108 ? 2.878 -0.976 -17.731 1.00 81.88 108 ILE A C 1
ATOM 794 O O . ILE A 1 108 ? 2.784 -1.261 -18.919 1.00 81.88 108 ILE A O 1
ATOM 798 N N . ILE A 1 109 ? 3.031 -1.910 -16.791 1.00 88.00 109 ILE A N 1
ATOM 799 C CA . ILE A 1 109 ? 3.215 -3.339 -17.062 1.00 88.00 109 ILE A CA 1
ATOM 800 C C . ILE A 1 109 ? 2.123 -4.202 -16.400 1.00 88.00 109 ILE A C 1
ATOM 802 O O . ILE A 1 109 ? 2.445 -5.136 -15.655 1.00 88.00 109 ILE A O 1
ATOM 806 N N . PRO A 1 110 ? 0.819 -3.947 -16.646 1.00 87.19 110 PRO A N 1
ATOM 807 C CA . PRO A 1 110 ? -0.267 -4.641 -15.949 1.00 87.19 110 PRO A CA 1
ATOM 808 C C . PRO A 1 110 ? -0.256 -6.154 -16.204 1.00 87.19 110 PRO A C 1
ATOM 810 O O . PRO A 1 110 ? -0.387 -6.940 -15.270 1.00 87.19 110 PRO A O 1
ATOM 813 N N . LYS A 1 111 ? -0.016 -6.582 -17.452 1.00 88.25 111 LYS A N 1
ATOM 814 C CA . LYS A 1 111 ? -0.002 -8.008 -17.827 1.00 88.25 111 LYS A CA 1
ATOM 815 C C . LYS A 1 111 ? 1.130 -8.779 -17.148 1.00 88.25 111 LYS A C 1
ATOM 817 O O . LYS A 1 111 ? 0.873 -9.817 -16.551 1.00 88.25 111 LYS A O 1
ATOM 822 N N . LEU A 1 112 ? 2.349 -8.235 -17.171 1.00 89.31 112 LEU A N 1
ATOM 823 C CA . LEU A 1 112 ? 3.499 -8.836 -16.483 1.00 89.31 112 LEU A CA 1
ATOM 824 C C . LEU A 1 112 ? 3.302 -8.853 -14.963 1.00 89.31 112 LEU A C 1
ATOM 826 O O . LEU A 1 112 ? 3.726 -9.787 -14.289 1.00 89.31 112 LEU A O 1
ATOM 830 N N . SER A 1 113 ? 2.629 -7.839 -14.416 1.00 89.81 113 SER A N 1
ATOM 831 C CA . SER A 1 113 ? 2.312 -7.785 -12.987 1.00 89.81 113 SER A CA 1
ATOM 832 C C . SER A 1 113 ? 1.345 -8.901 -12.578 1.00 89.81 113 SER A C 1
ATOM 834 O O . SER A 1 113 ? 1.579 -9.557 -11.564 1.00 89.81 113 SER A O 1
ATOM 836 N N . VAL A 1 114 ? 0.306 -9.163 -13.381 1.00 89.44 114 VAL A N 1
ATOM 837 C CA . VAL A 1 114 ? -0.628 -10.285 -13.171 1.00 89.44 114 VAL A CA 1
ATOM 838 C C . VAL A 1 114 ? 0.067 -11.629 -13.375 1.00 89.44 114 VAL A C 1
ATOM 840 O O . VAL A 1 114 ? -0.113 -12.532 -12.566 1.00 89.44 114 VAL A O 1
ATOM 843 N N . GLU A 1 115 ? 0.906 -11.763 -14.404 1.00 91.88 115 GLU A N 1
ATOM 844 C CA . GLU A 1 115 ? 1.686 -12.984 -14.646 1.00 91.88 115 GLU A CA 1
ATOM 845 C C . GLU A 1 115 ? 2.589 -13.312 -13.449 1.00 91.88 115 GLU A C 1
ATOM 847 O O . GLU A 1 115 ? 2.601 -14.446 -12.969 1.00 91.88 115 GLU A O 1
ATOM 852 N N . ARG A 1 116 ? 3.278 -12.301 -12.904 1.00 91.88 116 ARG A N 1
ATOM 853 C CA . ARG A 1 116 ? 4.095 -12.443 -11.695 1.00 91.88 116 ARG A CA 1
ATOM 854 C C . ARG A 1 116 ? 3.257 -12.822 -10.476 1.00 91.88 116 ARG A C 1
ATOM 856 O O . ARG A 1 116 ? 3.695 -13.654 -9.686 1.00 91.88 116 ARG A O 1
ATOM 863 N N . TRP A 1 117 ? 2.084 -12.211 -10.304 1.00 88.62 117 TRP A N 1
ATOM 864 C CA . TRP A 1 117 ? 1.166 -12.551 -9.215 1.00 88.62 117 TRP A CA 1
ATOM 865 C C . TRP A 1 117 ? 0.694 -14.001 -9.308 1.00 88.62 117 TRP A C 1
ATOM 867 O O . TRP A 1 117 ? 0.790 -14.723 -8.322 1.00 88.62 117 TRP A O 1
ATOM 877 N N . ASN A 1 118 ? 0.250 -14.449 -10.483 1.00 91.88 118 ASN A N 1
ATOM 878 C CA . ASN A 1 118 ? -0.215 -15.819 -10.677 1.00 91.88 118 ASN A CA 1
ATOM 879 C C . ASN A 1 118 ? 0.903 -16.826 -10.400 1.00 91.88 118 ASN A C 1
ATOM 881 O O . ASN A 1 118 ? 0.694 -17.755 -9.626 1.00 91.88 118 ASN A O 1
ATOM 885 N N . ALA A 1 119 ? 2.106 -16.592 -10.932 1.00 91.62 119 ALA A N 1
ATOM 886 C CA . ALA A 1 119 ? 3.247 -17.468 -10.685 1.00 91.62 119 ALA A CA 1
ATOM 887 C C . ALA A 1 119 ? 3.570 -17.596 -9.185 1.00 91.62 119 ALA A C 1
ATOM 889 O O . ALA A 1 119 ? 3.744 -18.699 -8.687 1.00 91.62 119 ALA A O 1
ATOM 890 N N . LEU A 1 120 ? 3.621 -16.480 -8.448 1.00 89.12 120 LEU A N 1
ATOM 891 C CA . LEU A 1 120 ? 4.074 -16.481 -7.052 1.00 89.12 120 LEU A CA 1
ATOM 892 C C . LEU A 1 120 ? 2.974 -16.796 -6.031 1.00 89.12 120 LEU A C 1
ATOM 894 O O . LEU A 1 120 ? 3.227 -17.498 -5.063 1.00 89.12 120 LEU A O 1
ATOM 898 N N . ALA A 1 121 ? 1.784 -16.221 -6.191 1.00 84.12 121 ALA A N 1
ATOM 899 C CA . ALA A 1 121 ? 0.735 -16.237 -5.169 1.00 84.12 121 ALA A CA 1
ATOM 900 C C . ALA A 1 121 ? -0.365 -17.273 -5.431 1.00 84.12 121 ALA A C 1
ATOM 902 O O . ALA A 1 121 ? -1.108 -17.600 -4.506 1.00 84.12 121 ALA A O 1
ATOM 903 N N . VAL A 1 122 ? -0.499 -17.752 -6.672 1.00 87.50 122 VAL A N 1
ATOM 904 C CA . VAL A 1 122 ? -1.529 -18.728 -7.064 1.00 87.50 122 VAL A CA 1
ATOM 905 C C . VAL A 1 122 ? -0.906 -20.093 -7.340 1.00 87.50 122 VAL A C 1
ATOM 907 O O . VAL A 1 122 ? -1.402 -21.099 -6.847 1.00 87.50 122 VAL A O 1
ATOM 910 N N . GLU A 1 123 ? 0.177 -20.123 -8.113 1.00 90.69 123 GLU A N 1
ATOM 911 C CA . GLU A 1 123 ? 0.818 -21.355 -8.584 1.00 90.69 123 GLU A CA 1
ATOM 912 C C . GLU A 1 123 ? 1.966 -21.831 -7.674 1.00 90.69 123 GLU A C 1
ATOM 914 O O . GLU A 1 123 ? 2.393 -22.973 -7.805 1.00 90.69 123 GLU A O 1
ATOM 919 N N . ASP A 1 124 ? 2.465 -20.973 -6.772 1.00 91.81 124 ASP A N 1
ATOM 920 C CA . ASP A 1 124 ? 3.660 -21.210 -5.937 1.00 91.81 124 ASP A CA 1
ATOM 921 C C . ASP A 1 124 ? 4.923 -21.590 -6.754 1.00 91.81 124 ASP A C 1
ATOM 923 O O . ASP A 1 124 ? 5.846 -22.258 -6.287 1.00 91.81 124 ASP A O 1
ATOM 927 N N . ASP A 1 125 ? 4.996 -21.139 -8.012 1.00 95.19 125 ASP A N 1
ATOM 928 C CA . ASP A 1 125 ? 6.121 -21.378 -8.914 1.00 95.19 125 ASP A CA 1
ATOM 929 C C . ASP A 1 125 ? 7.156 -20.251 -8.801 1.00 95.19 125 ASP A C 1
ATOM 931 O O . ASP A 1 125 ? 7.164 -19.251 -9.534 1.00 95.19 125 ASP A O 1
ATOM 935 N N . LEU A 1 126 ? 8.095 -20.438 -7.874 1.00 94.31 126 LEU A N 1
ATOM 936 C CA . LEU A 1 126 ? 9.204 -19.507 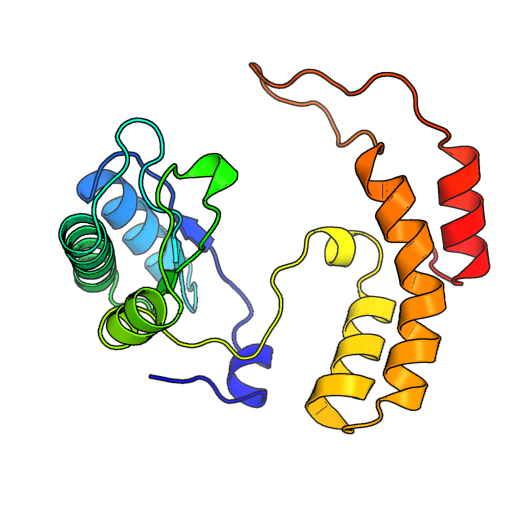-7.662 1.00 94.31 126 LEU A CA 1
ATOM 937 C C . LEU A 1 126 ? 10.139 -19.387 -8.872 1.00 94.31 126 LEU A C 1
ATOM 939 O O . LEU A 1 126 ? 10.812 -18.363 -9.015 1.00 94.31 126 LEU A O 1
ATOM 943 N N . LYS A 1 127 ? 10.240 -20.417 -9.722 1.00 96.12 127 LYS A N 1
ATOM 944 C CA . LYS A 1 127 ? 11.123 -20.384 -10.892 1.00 96.12 127 LYS A CA 1
ATOM 945 C C . LYS A 1 127 ? 10.520 -19.478 -11.958 1.00 96.12 127 LYS A C 1
ATOM 947 O O . LYS A 1 127 ? 11.167 -18.509 -12.352 1.00 96.12 127 LYS A O 1
ATOM 952 N N . LYS A 1 128 ? 9.264 -19.720 -12.326 1.00 93.25 128 LYS A N 1
ATOM 953 C CA . LYS A 1 128 ? 8.498 -18.857 -13.232 1.00 93.25 128 LYS A CA 1
ATOM 954 C C . LYS A 1 128 ? 8.416 -17.431 -12.693 1.00 93.25 128 LYS A C 1
ATOM 956 O O . LYS A 1 128 ? 8.637 -16.475 -13.430 1.00 93.25 128 LYS A O 1
ATOM 961 N N . GLY A 1 129 ? 8.201 -17.268 -11.387 1.00 92.88 129 GLY A N 1
ATOM 962 C CA . GLY A 1 129 ? 8.213 -15.958 -10.738 1.00 92.88 129 GLY A CA 1
ATOM 963 C C . GLY A 1 129 ? 9.527 -15.186 -10.927 1.00 92.88 129 GLY A C 1
ATOM 964 O O . GLY A 1 129 ? 9.491 -13.973 -11.150 1.00 92.88 129 GLY A O 1
ATOM 965 N N . ARG A 1 130 ? 10.682 -15.869 -10.885 1.00 93.75 130 ARG A N 1
ATOM 966 C CA . ARG A 1 130 ? 11.997 -15.263 -11.170 1.00 93.75 130 ARG A CA 1
ATOM 967 C C . ARG A 1 130 ? 12.172 -14.912 -12.645 1.00 93.75 130 ARG A C 1
ATOM 969 O O . ARG A 1 130 ? 12.597 -13.801 -12.931 1.00 93.75 130 ARG A O 1
ATOM 976 N N . GLU A 1 131 ? 11.778 -15.789 -13.561 1.00 94.56 131 GLU A N 1
ATOM 977 C CA . GLU A 1 131 ? 11.856 -15.531 -15.010 1.00 94.56 131 GLU A CA 1
ATOM 978 C C . GLU A 1 131 ? 11.008 -14.313 -15.423 1.00 94.56 131 GLU A C 1
ATOM 980 O O . GLU A 1 131 ? 11.418 -13.485 -16.237 1.00 94.56 131 GLU A O 1
ATOM 985 N N . VAL A 1 132 ? 9.822 -14.154 -14.827 1.00 91.31 132 VAL A N 1
ATOM 986 C CA . VAL A 1 132 ? 8.991 -12.956 -15.026 1.00 91.31 132 VAL A CA 1
ATOM 987 C C . VAL A 1 132 ? 9.652 -11.729 -14.389 1.00 91.31 132 VAL A C 1
ATOM 989 O O . VAL A 1 132 ? 9.638 -10.643 -14.972 1.00 91.31 132 VAL A O 1
ATOM 992 N N . TRP A 1 133 ? 10.266 -11.881 -13.212 1.00 92.25 133 TRP A N 1
ATOM 993 C CA . TRP A 1 133 ? 10.972 -10.790 -12.539 1.00 92.25 133 TRP A CA 1
ATOM 994 C C . TRP A 1 133 ? 12.180 -10.276 -13.326 1.00 92.25 133 TRP A C 1
ATOM 996 O O . TRP A 1 133 ? 12.387 -9.069 -13.360 1.00 92.25 133 TRP A O 1
ATOM 1006 N N . GLU A 1 134 ? 12.931 -11.142 -14.004 1.00 92.31 134 GLU A N 1
ATOM 1007 C CA . GLU A 1 134 ? 14.067 -10.746 -14.851 1.00 92.31 134 GLU A CA 1
ATOM 1008 C C . GLU A 1 134 ? 13.657 -9.784 -15.974 1.00 92.31 134 GLU A C 1
ATOM 1010 O O . GLU A 1 134 ? 14.406 -8.868 -16.303 1.00 92.31 134 GLU A O 1
ATOM 1015 N N . LYS A 1 135 ? 12.436 -9.924 -16.505 1.00 90.06 135 LYS A N 1
ATOM 1016 C CA . LYS A 1 135 ? 11.867 -8.988 -17.492 1.00 90.06 135 LYS A CA 1
ATOM 1017 C C . LYS A 1 135 ? 11.418 -7.680 -16.847 1.00 90.06 135 LYS A C 1
ATOM 1019 O O . LYS A 1 135 ? 11.591 -6.603 -17.406 1.00 90.06 135 LYS A O 1
ATOM 1024 N N . ILE A 1 136 ? 10.807 -7.783 -15.670 1.00 89.75 136 ILE A N 1
ATOM 1025 C CA . ILE A 1 136 ? 10.223 -6.654 -14.946 1.00 89.75 136 ILE A CA 1
ATOM 1026 C C . ILE A 1 136 ? 11.303 -5.739 -14.359 1.00 89.75 136 ILE A C 1
ATOM 1028 O O . ILE A 1 136 ? 11.188 -4.519 -14.431 1.00 89.75 136 ILE A O 1
ATOM 1032 N N . PHE A 1 137 ? 12.338 -6.315 -13.753 1.00 89.25 137 PHE A N 1
ATOM 1033 C CA . PHE A 1 137 ? 13.347 -5.595 -12.987 1.00 89.25 137 PHE A CA 1
ATOM 1034 C C . PHE A 1 137 ? 13.992 -4.424 -13.742 1.00 89.25 137 PHE A C 1
ATOM 1036 O O . PHE A 1 137 ? 13.944 -3.324 -13.191 1.00 89.25 137 PHE A O 1
ATOM 1043 N N . PRO A 1 138 ? 14.528 -4.579 -14.970 1.00 84.75 138 PRO A N 1
ATOM 1044 C CA . PRO A 1 138 ? 15.136 -3.458 -15.688 1.00 84.75 138 PRO A CA 1
ATOM 1045 C C . PRO A 1 138 ? 14.130 -2.334 -15.981 1.00 84.75 138 PRO A C 1
ATOM 1047 O O . PRO A 1 138 ? 14.463 -1.164 -15.822 1.00 84.75 138 PRO A O 1
ATOM 1050 N N . ILE A 1 139 ? 12.864 -2.661 -16.274 1.00 84.62 139 ILE A N 1
ATOM 1051 C CA . ILE A 1 139 ? 11.797 -1.660 -16.457 1.00 84.62 139 ILE A CA 1
ATOM 1052 C C . ILE A 1 139 ? 11.601 -0.848 -15.168 1.00 84.62 139 ILE A C 1
ATOM 1054 O O . ILE A 1 139 ? 11.408 0.363 -15.211 1.00 84.62 139 ILE A O 1
ATOM 1058 N N . CYS A 1 140 ? 11.685 -1.489 -14.000 1.00 83.81 140 CYS A N 1
ATOM 1059 C CA . CYS A 1 140 ? 11.586 -0.813 -12.704 1.00 83.81 140 CYS A CA 1
ATOM 1060 C C . CYS A 1 140 ? 12.757 0.129 -12.425 1.00 83.81 140 CYS A C 1
ATOM 1062 O O . CYS A 1 140 ? 12.569 1.124 -11.724 1.00 83.81 140 CYS A O 1
ATOM 1064 N N . ILE A 1 141 ? 13.957 -0.204 -12.911 1.00 80.62 141 ILE A N 1
ATOM 1065 C CA . ILE A 1 141 ? 15.128 0.672 -12.802 1.00 80.62 141 ILE A CA 1
ATOM 1066 C C . ILE A 1 141 ? 14.858 1.957 -13.580 1.00 80.62 141 ILE A C 1
ATOM 1068 O O . ILE A 1 141 ? 14.941 3.037 -12.995 1.00 80.62 141 ILE A O 1
ATOM 1072 N N . GLU A 1 142 ? 14.427 1.824 -14.833 1.00 76.50 142 GLU A N 1
ATOM 1073 C CA . GLU A 1 142 ? 14.141 2.956 -15.719 1.00 76.50 142 GLU A CA 1
ATOM 1074 C C . GLU A 1 142 ? 12.934 3.783 -15.272 1.00 76.50 142 GLU A C 1
ATOM 1076 O O . GLU A 1 142 ? 12.936 5.013 -15.332 1.00 76.50 142 GLU A O 1
ATOM 1081 N N . LEU A 1 143 ? 11.904 3.137 -14.721 1.00 72.88 143 LEU A N 1
ATOM 1082 C CA . LEU A 1 143 ? 10.734 3.827 -14.173 1.00 72.88 143 LEU A CA 1
ATOM 1083 C C . LEU A 1 143 ? 11.086 4.836 -13.073 1.00 72.88 143 LEU A C 1
ATOM 1085 O O . LEU A 1 143 ? 10.327 5.780 -12.860 1.00 72.88 143 LEU A O 1
ATOM 1089 N N . ARG A 1 144 ? 12.225 4.685 -12.383 1.00 65.81 144 ARG A N 1
ATOM 1090 C CA . ARG A 1 144 ? 12.662 5.656 -11.365 1.00 65.81 144 ARG A CA 1
ATOM 1091 C C . ARG A 1 144 ? 13.048 7.014 -11.941 1.00 65.81 144 ARG A C 1
ATOM 1093 O O . ARG A 1 144 ? 13.046 7.989 -11.195 1.00 65.81 144 ARG A O 1
ATOM 1100 N N . ILE A 1 145 ? 13.362 7.081 -13.231 1.00 62.72 145 ILE A N 1
ATOM 1101 C CA . ILE A 1 145 ? 13.787 8.306 -13.915 1.00 62.72 145 ILE A CA 1
ATOM 1102 C C . ILE A 1 145 ? 12.775 8.781 -14.970 1.00 62.72 145 ILE A C 1
ATOM 1104 O O . ILE A 1 145 ? 13.030 9.746 -15.689 1.00 62.72 145 ILE A O 1
ATOM 1108 N N . TRP A 1 146 ? 11.596 8.155 -15.046 1.00 59.19 146 TRP A N 1
ATOM 1109 C CA . TRP A 1 146 ? 10.564 8.502 -16.023 1.00 59.19 146 TRP A CA 1
ATOM 1110 C C . TRP A 1 146 ? 9.768 9.753 -15.609 1.00 59.19 146 TRP A C 1
ATOM 1112 O O . TRP A 1 146 ? 9.220 9.863 -14.513 1.00 59.19 146 TRP A O 1
ATOM 1122 N N . LYS A 1 147 ? 9.640 10.696 -16.546 1.00 62.91 147 LYS A N 1
ATOM 1123 C CA . LYS A 1 147 ? 8.640 11.772 -16.554 1.00 62.91 147 LYS A CA 1
ATOM 1124 C C . LYS A 1 147 ? 7.192 11.249 -16.473 1.00 62.91 147 LYS A C 1
ATOM 1126 O O . LYS A 1 147 ? 6.667 10.694 -17.435 1.00 62.91 147 LYS A O 1
ATOM 1131 N N . THR A 1 148 ? 6.501 11.545 -15.377 1.00 55.12 148 THR A N 1
ATOM 1132 C CA . THR A 1 148 ? 5.029 11.568 -15.340 1.00 55.12 148 THR A CA 1
ATOM 1133 C C . THR A 1 148 ? 4.516 12.881 -15.962 1.00 55.12 148 THR A C 1
ATOM 1135 O O . THR A 1 148 ? 5.312 13.780 -16.233 1.00 55.12 148 THR A O 1
ATOM 1138 N N . GLY A 1 149 ? 3.219 12.990 -16.288 1.00 62.66 149 GLY A N 1
ATOM 1139 C CA . GLY A 1 149 ? 2.623 14.180 -16.930 1.00 62.66 149 GLY A CA 1
ATOM 1140 C C . GLY A 1 149 ? 2.827 15.500 -16.160 1.00 62.66 149 GLY A C 1
ATOM 1141 O O . GLY A 1 149 ? 3.618 15.582 -15.227 1.00 62.66 149 GLY A O 1
ATOM 1142 N N . GLY A 1 150 ? 2.120 16.570 -16.538 1.00 68.25 150 GLY A N 1
ATOM 1143 C CA . GLY A 1 150 ? 2.243 17.865 -15.852 1.00 68.25 150 GLY A CA 1
ATOM 1144 C C . GLY A 1 150 ? 2.098 17.727 -14.329 1.00 68.25 150 GLY A C 1
ATOM 1145 O O . GLY A 1 150 ? 1.022 17.403 -13.832 1.00 68.25 150 GLY A O 1
ATOM 1146 N N . VAL A 1 151 ? 3.189 17.939 -13.591 1.00 69.25 151 VAL A N 1
ATOM 1147 C CA . VAL A 1 151 ? 3.190 17.876 -12.126 1.00 69.25 151 VAL A CA 1
ATOM 1148 C C . VAL A 1 151 ? 2.660 19.185 -11.545 1.00 69.25 151 VAL A C 1
ATOM 1150 O O . VAL A 1 151 ? 2.872 20.262 -12.106 1.00 69.25 151 VAL A O 1
ATOM 1153 N N . ARG A 1 152 ? 1.962 19.107 -10.409 1.00 76.88 152 ARG A N 1
ATOM 1154 C CA . ARG A 1 152 ? 1.565 20.298 -9.646 1.00 76.88 152 ARG A CA 1
ATOM 1155 C C . ARG A 1 152 ? 2.694 20.674 -8.688 1.00 76.88 152 ARG A C 1
ATOM 1157 O O . ARG A 1 152 ? 3.315 19.794 -8.095 1.00 76.88 152 ARG A O 1
ATOM 1164 N N . LYS A 1 153 ? 2.935 21.977 -8.509 1.00 72.50 153 LYS A N 1
ATOM 1165 C CA . LYS A 1 153 ? 3.874 22.483 -7.492 1.00 72.50 153 LYS A CA 1
ATOM 1166 C C . LYS A 1 153 ? 3.512 21.903 -6.104 1.00 72.50 153 LYS A C 1
ATOM 1168 O O . LYS A 1 153 ? 2.320 21.772 -5.828 1.00 72.50 153 LYS A O 1
ATOM 1173 N N . PRO A 1 154 ? 4.496 21.567 -5.244 1.00 78.69 154 PRO A N 1
ATOM 1174 C CA . PRO A 1 154 ? 5.923 21.895 -5.354 1.00 78.69 154 PRO A CA 1
ATOM 1175 C C . PRO A 1 154 ? 6.747 20.918 -6.206 1.00 78.69 154 PRO A C 1
ATOM 1177 O O . PRO A 1 154 ? 7.932 21.159 -6.419 1.00 78.69 154 PRO A O 1
ATOM 1180 N N . SER A 1 155 ? 6.153 19.833 -6.707 1.00 68.25 155 SER A N 1
ATOM 1181 C CA . SER A 1 155 ? 6.860 18.890 -7.571 1.00 68.25 155 SER A CA 1
ATOM 1182 C C . SER A 1 155 ? 7.267 19.561 -8.884 1.00 68.25 155 SER A C 1
ATOM 1184 O O . SER A 1 155 ? 6.489 20.302 -9.488 1.00 68.25 155 SER A O 1
ATOM 1186 N N . ALA A 1 156 ? 8.492 19.287 -9.328 1.00 66.31 156 ALA A N 1
ATOM 1187 C CA . ALA A 1 156 ? 9.014 19.719 -10.617 1.00 66.31 156 ALA A CA 1
ATOM 1188 C C . ALA A 1 156 ? 9.167 18.507 -11.548 1.00 66.31 156 ALA A C 1
ATOM 1190 O O . ALA A 1 156 ? 9.399 17.396 -11.059 1.00 66.31 156 ALA A O 1
ATOM 1191 N N . PRO A 1 157 ? 9.031 18.683 -12.874 1.00 65.62 157 PRO A N 1
ATOM 1192 C CA . PRO A 1 157 ? 9.354 17.625 -13.819 1.00 65.62 157 PRO A CA 1
ATOM 1193 C C . PRO A 1 157 ? 10.796 17.151 -13.605 1.00 65.62 157 PRO A C 1
ATOM 1195 O O . PRO A 1 157 ? 11.693 17.969 -13.384 1.00 65.62 157 PRO A O 1
ATOM 1198 N N . LEU A 1 158 ? 11.021 15.840 -13.685 1.00 59.06 158 LEU A N 1
ATOM 1199 C CA . LEU A 1 158 ? 12.377 15.294 -13.714 1.00 59.06 158 LEU A CA 1
ATOM 1200 C C . LEU A 1 158 ? 13.124 15.809 -14.959 1.00 59.06 158 LEU A C 1
ATOM 1202 O O . LEU A 1 158 ? 12.505 16.085 -15.992 1.00 59.06 158 LEU A O 1
ATOM 1206 N N . LYS A 1 159 ? 14.453 15.945 -14.846 1.00 59.28 159 LYS A N 1
ATOM 1207 C CA . LYS A 1 159 ? 15.340 16.227 -15.990 1.00 59.28 159 LYS A CA 1
ATOM 1208 C C . LYS A 1 159 ? 15.263 15.070 -16.998 1.00 59.28 159 LYS A C 1
ATOM 1210 O O . LYS A 1 159 ? 14.859 13.972 -16.629 1.00 59.28 159 LYS A O 1
ATOM 1215 N N . GLU A 1 160 ? 15.611 15.332 -18.257 1.00 56.88 160 GLU A N 1
ATOM 1216 C CA . GLU A 1 160 ? 15.534 14.345 -19.345 1.00 56.88 160 GLU A CA 1
ATOM 1217 C C . GLU A 1 160 ? 16.186 13.003 -18.954 1.00 56.88 160 GLU A C 1
ATOM 1219 O O . GLU A 1 160 ? 17.331 12.972 -18.506 1.00 56.88 160 GLU A O 1
ATOM 1224 N N . GLY A 1 161 ? 15.429 11.910 -19.098 1.00 58.59 161 GLY A N 1
ATOM 1225 C CA . GLY A 1 161 ? 15.892 10.526 -18.946 1.00 58.59 161 GLY A CA 1
ATOM 1226 C C . GLY A 1 161 ? 15.845 9.783 -20.291 1.00 58.59 161 GLY A C 1
ATOM 1227 O O . GLY A 1 161 ? 15.207 10.277 -21.228 1.00 58.59 161 GLY A O 1
ATOM 1228 N N . PRO A 1 162 ? 16.492 8.611 -20.422 1.00 60.91 162 PRO A N 1
ATOM 1229 C CA . PRO A 1 162 ? 16.646 7.895 -21.687 1.00 60.91 162 PRO A CA 1
ATOM 1230 C C . PRO A 1 162 ? 15.334 7.208 -22.107 1.00 60.91 162 PRO A C 1
ATOM 1232 O O . PRO A 1 162 ? 15.151 6.003 -21.976 1.00 60.91 162 PRO A O 1
ATOM 1235 N N . GLN A 1 163 ? 14.395 7.977 -22.665 1.00 64.25 163 GLN A N 1
ATOM 1236 C CA . GLN A 1 163 ? 13.104 7.473 -23.168 1.00 64.25 163 GLN A CA 1
ATOM 1237 C C . GLN A 1 163 ? 13.260 6.315 -24.170 1.00 64.25 163 GLN A C 1
ATOM 1239 O O . GLN A 1 163 ? 12.411 5.427 -24.224 1.00 64.25 163 GLN A O 1
ATOM 1244 N N . ALA A 1 164 ? 14.357 6.306 -24.932 1.00 68.62 164 ALA A N 1
ATOM 1245 C CA . ALA A 1 164 ? 14.690 5.239 -25.870 1.00 68.62 164 ALA A CA 1
ATOM 1246 C C . ALA A 1 164 ? 15.037 3.907 -25.177 1.00 68.62 164 ALA A C 1
ATOM 1248 O O . ALA A 1 164 ? 14.673 2.848 -25.681 1.00 68.62 164 ALA A O 1
ATOM 1249 N N . GLU A 1 165 ? 15.698 3.947 -24.017 1.00 72.00 165 GLU A N 1
ATOM 1250 C CA . GLU A 1 165 ? 16.113 2.750 -23.272 1.00 72.00 165 GLU A CA 1
ATOM 1251 C C . GLU A 1 165 ? 14.902 2.029 -22.681 1.00 72.00 165 GLU A C 1
ATOM 1253 O O . GLU A 1 165 ? 14.706 0.832 -22.879 1.00 72.00 165 GLU A O 1
ATOM 1258 N N . LEU A 1 166 ? 14.006 2.790 -22.063 1.00 70.81 166 LEU A N 1
ATOM 1259 C CA . LEU A 1 166 ? 12.731 2.283 -21.582 1.00 70.81 166 LEU A CA 1
ATOM 1260 C C . LEU A 1 166 ? 11.854 1.717 -22.711 1.00 70.81 166 LEU A C 1
ATOM 1262 O O . LEU A 1 166 ? 11.261 0.653 -22.540 1.00 70.81 166 LEU A O 1
ATOM 1266 N N . ALA A 1 167 ? 11.762 2.402 -23.856 1.00 71.81 167 ALA A N 1
ATOM 1267 C CA . ALA A 1 167 ? 11.005 1.901 -25.004 1.00 71.81 167 ALA A CA 1
ATOM 1268 C C . ALA A 1 167 ? 11.556 0.547 -25.486 1.00 71.81 167 ALA A C 1
ATOM 1270 O O . ALA A 1 167 ? 10.790 -0.402 -25.654 1.00 71.81 167 ALA A O 1
ATOM 1271 N N . ALA A 1 168 ? 12.882 0.421 -25.596 1.00 76.75 168 ALA A N 1
ATOM 1272 C CA . ALA A 1 168 ? 13.542 -0.831 -25.962 1.00 76.75 168 ALA A CA 1
ATOM 1273 C C . ALA A 1 168 ? 13.299 -1.953 -24.933 1.00 76.75 168 ALA A C 1
ATOM 1275 O O . ALA A 1 168 ? 13.085 -3.111 -25.305 1.00 76.75 168 ALA A O 1
ATOM 1276 N N . LEU A 1 169 ? 13.283 -1.629 -23.635 1.00 77.50 169 LEU A N 1
ATOM 1277 C CA . LEU A 1 169 ? 12.968 -2.592 -22.575 1.00 77.50 169 LEU A CA 1
ATOM 1278 C C . LEU A 1 169 ? 11.516 -3.071 -22.639 1.00 77.50 169 LEU A C 1
ATOM 1280 O O . LEU A 1 169 ? 11.259 -4.264 -22.473 1.00 77.50 169 LEU A O 1
ATOM 1284 N N . LEU A 1 170 ? 10.567 -2.172 -22.908 1.00 77.62 170 LEU A N 1
ATOM 1285 C CA . LEU A 1 170 ? 9.155 -2.525 -23.065 1.00 77.62 170 LEU A CA 1
ATOM 1286 C C . LEU A 1 170 ? 8.936 -3.412 -24.297 1.00 77.62 170 LEU A C 1
ATOM 1288 O O . LEU A 1 170 ? 8.250 -4.431 -24.194 1.00 77.62 170 LEU A O 1
ATOM 1292 N N . GLU A 1 171 ? 9.582 -3.102 -25.423 1.00 80.19 171 GLU A N 1
ATOM 1293 C CA . GLU A 1 171 ? 9.564 -3.949 -26.623 1.00 80.19 171 GLU A CA 1
ATOM 1294 C C . GLU A 1 171 ? 10.153 -5.339 -26.355 1.00 80.19 171 GLU A C 1
ATOM 1296 O O . GLU A 1 171 ? 9.525 -6.352 -26.677 1.00 80.19 171 GLU A O 1
ATOM 1301 N N . THR A 1 172 ? 11.311 -5.404 -25.692 1.00 79.81 172 THR A N 1
ATOM 1302 C CA . THR A 1 172 ? 11.966 -6.666 -25.302 1.00 79.81 172 THR A CA 1
ATOM 1303 C C . THR A 1 172 ? 11.071 -7.498 -24.385 1.00 79.81 172 THR A C 1
ATOM 1305 O O . THR A 1 172 ? 10.940 -8.714 -24.552 1.00 79.81 172 THR A O 1
ATOM 1308 N N . ALA A 1 173 ? 10.384 -6.842 -23.450 1.00 75.31 173 ALA A N 1
ATOM 1309 C CA . ALA A 1 173 ? 9.425 -7.470 -22.551 1.00 75.31 173 ALA A CA 1
ATOM 1310 C C . ALA A 1 173 ? 8.072 -7.788 -23.219 1.00 75.31 173 ALA A C 1
ATOM 1312 O O . ALA A 1 1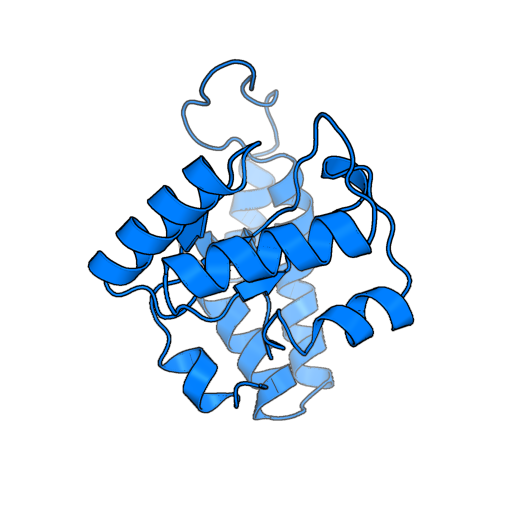73 ? 7.175 -8.317 -22.561 1.00 75.31 173 ALA A O 1
ATOM 1313 N N . ARG A 1 174 ? 7.921 -7.503 -24.523 1.00 77.06 174 ARG A N 1
ATOM 1314 C CA . ARG A 1 174 ? 6.689 -7.665 -25.317 1.00 77.06 174 ARG A CA 1
ATOM 1315 C C . ARG A 1 174 ? 5.492 -6.911 -24.730 1.00 77.06 174 ARG A C 1
ATOM 1317 O O . ARG A 1 174 ? 4.340 -7.322 -24.893 1.00 77.06 174 ARG A O 1
ATOM 1324 N N . VAL A 1 175 ? 5.760 -5.797 -24.059 1.00 68.62 175 VAL A N 1
ATOM 1325 C CA . VAL A 1 175 ? 4.756 -4.867 -23.547 1.00 68.62 175 VAL A CA 1
ATOM 1326 C C . VAL A 1 175 ? 4.508 -3.824 -24.630 1.00 68.62 175 VAL A C 1
ATOM 1328 O O . VAL A 1 175 ? 5.355 -2.977 -24.889 1.00 68.62 175 VAL A O 1
ATOM 1331 N N . LYS A 1 176 ? 3.348 -3.892 -25.290 1.00 55.66 176 LYS A N 1
ATOM 1332 C CA . LYS A 1 176 ? 2.887 -2.790 -26.144 1.00 55.66 176 LYS A CA 1
ATOM 1333 C C . LYS A 1 176 ? 2.355 -1.674 -25.244 1.00 55.66 176 LYS A C 1
ATOM 1335 O O . LYS A 1 176 ? 1.498 -1.965 -24.407 1.00 55.66 176 LYS A O 1
ATOM 1340 N N . LEU A 1 177 ? 2.890 -0.464 -25.412 1.00 50.59 177 LEU A N 1
ATOM 1341 C CA . LEU A 1 177 ? 2.320 0.768 -24.856 1.00 50.59 177 LEU A CA 1
ATOM 1342 C C . LEU A 1 177 ? 0.952 1.065 -25.480 1.00 50.59 177 LEU A C 1
ATOM 1344 O O . LEU A 1 177 ? 0.772 0.739 -26.678 1.00 50.59 177 LEU A O 1
#

Secondary structure (DSSP, 8-state):
-B--HHHHHH---EEE---SSHHHHHHHHHHHHHTT-SEEEEPPPTTTT--HHHHHHHHHHHHHHH---EEE---HHHH-----HHHHHTTTTTS-B-SS---GGGGT-HHHHHHHHIIIIIS--HHHHHHHHHHHHHHHHHHTT---SSPPTT--PPPP--HHHHHHHHHHTT---

InterPro domains:
  IPR002220 DapA-like [PF00701] (17-93)
  IPR002220 DapA-like [SM01130] (2-174)
  IPR013785 Aldolase-type TIM barrel [G3DSA:3.20.20.70] (13-93)
  IPR013785 Aldolase-type TIM barrel [G3DSA:3.20.20.70] (94-176)

pLDDT: mean 78.88, std 13.68, range [38.81, 96.12]

Sequence (177 aa):
MAWSPAEVLESSLRSRTGDLTSKGAGELAVHAAQAGAAAVIVIPPYYEAHNLEETRKFLQDIHNASGLPIIYYNIPSISGLTLSAQNIASLSDVAASTKGSIWGAVNIIPKLSVERWNALAVEDDLKKGREVWEKIFPICIELRIWKTGGVRKPSAPLKEGPQAELAALLETARVKL

Organism: NCBI:txid145971

Radius of gyration: 18.56 Å; chains: 1; bounding box: 37×44×47 Å